Protein AF-A0A9Q4FR26-F1 (afdb_monomer_lite)

pLDDT: mean 89.48, std 9.59, range [51.5, 97.25]

Sequence (67 aa):
MTIAGVDIAALTFRDYAIGAVYAVLGTFVVTGAEMVFDFELPSLVASAAGAAIGIAAWFVFLLKRKS

Organism: NCBI:txid2952754

Secondary structure (DSSP, 8-state):
-EETTEEGGG--HHHHHHHHHHHHHHHHHHHHHHHHHT----HHHHHHHHHHHHHHHHHHHHHHTT-

Structure (mmCIF, N/CA/C/O backbone):
data_AF-A0A9Q4FR26-F1
#
_entry.id   AF-A0A9Q4FR26-F1
#
loop_
_atom_site.group_PDB
_atom_site.id
_atom_site.type_symbol
_atom_site.label_atom_id
_atom_site.label_alt_id
_atom_site.label_comp_id
_atom_site.label_asym_id
_atom_site.label_entity_id
_atom_site.label_seq_id
_atom_site.pdbx_PDB_ins_code
_atom_site.Cartn_x
_atom_site.Cartn_y
_atom_site.Cartn_z
_atom_site.occupancy
_atom_site.B_iso_or_equiv
_atom_site.auth_seq_id
_atom_site.auth_comp_id
_atom_site.auth_asym_id
_atom_site.auth_atom_id
_atom_site.pdbx_PDB_model_num
ATOM 1 N N . MET A 1 1 ? -0.417 -1.511 19.521 1.00 58.16 1 MET A N 1
ATOM 2 C CA . MET A 1 1 ? 0.907 -1.544 18.850 1.00 58.16 1 MET A CA 1
ATOM 3 C C . MET A 1 1 ? 0.877 -0.457 17.800 1.00 58.16 1 MET A C 1
ATOM 5 O O . MET A 1 1 ? 0.014 -0.508 16.928 1.00 58.16 1 MET A O 1
ATOM 9 N N . THR A 1 2 ? 1.734 0.551 17.924 1.00 68.94 2 THR A N 1
ATOM 10 C CA . THR A 1 2 ? 1.740 1.703 17.022 1.00 68.94 2 THR A CA 1
ATOM 11 C C . THR A 1 2 ? 2.792 1.528 15.931 1.00 68.94 2 THR A C 1
ATOM 13 O O . THR A 1 2 ? 3.954 1.268 16.224 1.00 68.94 2 THR A O 1
ATOM 16 N N . ILE A 1 3 ? 2.390 1.670 14.668 1.00 74.25 3 ILE A N 1
ATOM 17 C CA . ILE A 1 3 ? 3.294 1.705 13.511 1.00 74.25 3 ILE A CA 1
ATOM 18 C C . ILE A 1 3 ? 3.156 3.085 12.881 1.00 74.25 3 ILE A C 1
ATOM 20 O O . ILE A 1 3 ? 2.053 3.488 12.523 1.00 74.25 3 ILE A O 1
ATOM 24 N N . ALA A 1 4 ? 4.266 3.820 12.777 1.00 70.69 4 ALA A N 1
ATOM 25 C CA . ALA A 1 4 ? 4.307 5.156 12.176 1.00 70.69 4 ALA A CA 1
ATOM 26 C C . ALA A 1 4 ? 3.254 6.145 12.735 1.00 70.69 4 ALA A C 1
ATOM 28 O O . ALA A 1 4 ? 2.743 6.978 12.000 1.00 70.69 4 ALA A O 1
ATOM 29 N N . GLY A 1 5 ? 2.899 6.046 14.024 1.00 74.69 5 GLY A N 1
ATOM 30 C CA . GLY A 1 5 ? 1.871 6.889 14.663 1.00 74.69 5 GL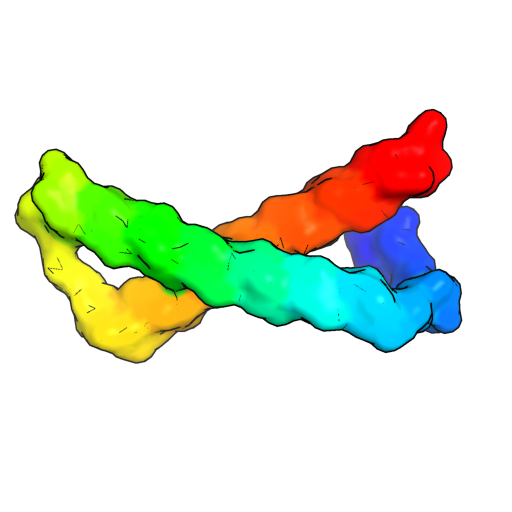Y A CA 1
ATOM 31 C C . GLY A 1 5 ? 0.426 6.382 14.517 1.00 74.69 5 GLY A C 1
ATOM 32 O O . GLY A 1 5 ? -0.485 6.916 15.149 1.00 74.69 5 GLY A O 1
ATOM 33 N N . VAL A 1 6 ? 0.201 5.312 13.752 1.00 77.56 6 VAL A N 1
ATOM 34 C CA . VAL A 1 6 ? -1.094 4.630 13.636 1.00 77.56 6 VAL A CA 1
ATOM 35 C C . VAL A 1 6 ? -1.187 3.532 14.689 1.00 77.56 6 VAL A C 1
ATOM 37 O O . VAL A 1 6 ? -0.300 2.689 14.786 1.00 77.56 6 VAL A O 1
ATOM 40 N N . ASP A 1 7 ? -2.275 3.506 15.461 1.00 83.50 7 ASP A N 1
ATOM 41 C CA . ASP A 1 7 ? -2.547 2.399 16.385 1.00 83.50 7 ASP A CA 1
ATOM 42 C C . ASP A 1 7 ? -3.294 1.285 15.656 1.00 83.50 7 ASP A C 1
ATOM 44 O O . ASP A 1 7 ? -4.479 1.420 15.353 1.00 83.50 7 ASP A O 1
ATOM 48 N N . ILE A 1 8 ? -2.578 0.200 15.367 1.00 79.38 8 ILE A N 1
ATOM 49 C CA . ILE A 1 8 ? -3.072 -0.918 14.559 1.00 79.38 8 ILE A CA 1
ATOM 50 C C . ILE A 1 8 ? -4.186 -1.687 15.282 1.00 79.38 8 ILE A C 1
ATOM 52 O O . ILE A 1 8 ? -5.094 -2.206 14.639 1.00 79.38 8 ILE A O 1
ATOM 56 N N . ALA A 1 9 ? -4.160 -1.719 16.619 1.00 78.69 9 ALA A N 1
ATOM 57 C CA . ALA A 1 9 ? -5.173 -2.408 17.421 1.00 78.69 9 ALA A CA 1
ATOM 58 C C . ALA A 1 9 ? -6.534 -1.690 17.415 1.00 78.69 9 ALA A C 1
ATOM 60 O O . ALA A 1 9 ? -7.556 -2.310 17.688 1.00 78.69 9 ALA A O 1
ATOM 61 N N . ALA A 1 10 ? -6.550 -0.397 17.082 1.00 84.12 10 ALA A N 1
ATOM 62 C CA . ALA A 1 10 ? -7.763 0.408 16.988 1.00 84.12 10 ALA A CA 1
ATOM 63 C C . ALA A 1 10 ? -8.387 0.408 15.579 1.00 84.12 10 ALA A C 1
ATOM 65 O O . ALA A 1 10 ? -9.419 1.049 15.371 1.00 84.12 10 ALA A O 1
ATOM 66 N N . LEU A 1 11 ? -7.765 -0.259 14.597 1.00 86.19 11 LEU A N 1
ATOM 67 C CA . LEU A 1 11 ? -8.273 -0.306 13.226 1.00 86.19 11 LEU A CA 1
ATOM 68 C C . LEU A 1 11 ? -9.470 -1.250 13.116 1.00 86.19 11 LEU A C 1
ATOM 70 O O . LEU A 1 11 ? -9.438 -2.394 13.566 1.00 86.19 11 LEU A O 1
ATOM 74 N N . THR A 1 12 ? -10.521 -0.772 12.458 1.00 90.62 12 THR A N 1
ATOM 75 C CA . THR A 1 12 ? -11.717 -1.564 12.167 1.00 90.62 12 THR A CA 1
ATOM 76 C C . THR A 1 12 ? -11.574 -2.309 10.842 1.00 90.62 12 THR A C 1
ATOM 78 O O . THR A 1 12 ? -10.753 -1.957 9.996 1.00 90.62 12 THR A O 1
ATOM 81 N N . PHE A 1 13 ? -12.437 -3.299 10.601 1.00 91.88 13 PHE A N 1
ATOM 82 C CA . PHE A 1 13 ? -12.506 -3.998 9.310 1.00 91.88 13 PHE A CA 1
ATOM 83 C C . PHE A 1 13 ? -12.642 -3.036 8.117 1.00 91.88 13 PHE A C 1
ATOM 85 O O . PHE A 1 13 ? -12.005 -3.223 7.082 1.00 91.88 13 PHE A O 1
ATOM 92 N N . ARG A 1 14 ? -13.424 -1.959 8.278 1.00 90.44 14 ARG A N 1
ATOM 93 C CA . ARG A 1 14 ? -13.600 -0.931 7.244 1.00 90.44 14 ARG A CA 1
ATOM 94 C C . ARG A 1 14 ? -12.280 -0.256 6.876 1.00 90.44 14 ARG A C 1
ATOM 96 O O . ARG A 1 14 ? -12.068 0.064 5.712 1.00 90.44 14 ARG A O 1
ATOM 103 N N . ASP A 1 15 ? -11.390 -0.066 7.842 1.00 91.25 15 ASP A N 1
ATOM 104 C CA . ASP A 1 15 ? -10.110 0.605 7.620 1.00 91.25 15 ASP A CA 1
ATOM 105 C C . ASP A 1 15 ? -9.159 -0.255 6.796 1.00 91.25 15 ASP A C 1
ATOM 107 O O . ASP A 1 15 ? -8.486 0.258 5.904 1.00 91.25 15 ASP A O 1
ATOM 111 N N . TYR A 1 16 ? -9.175 -1.567 7.028 1.00 91.38 16 TYR A N 1
ATOM 112 C CA . TYR A 1 16 ? -8.451 -2.528 6.202 1.00 91.38 16 TYR A CA 1
ATOM 113 C C . TYR A 1 16 ? -9.045 -2.648 4.796 1.00 91.38 16 TYR A C 1
ATOM 115 O O . TYR A 1 16 ? -8.293 -2.711 3.826 1.00 91.38 16 TYR A O 1
ATOM 123 N N . ALA A 1 17 ? -10.375 -2.612 4.659 1.00 94.50 17 ALA A N 1
ATOM 124 C CA . ALA A 1 17 ? -11.025 -2.598 3.349 1.00 94.50 17 ALA A CA 1
ATOM 125 C C . ALA A 1 17 ? -10.621 -1.359 2.529 1.00 94.50 17 ALA A C 1
ATOM 127 O O . ALA A 1 17 ? -10.329 -1.471 1.341 1.00 94.50 17 ALA A O 1
ATOM 128 N N . ILE A 1 18 ? -10.524 -0.191 3.172 1.00 93.75 18 ILE A N 1
ATOM 129 C CA . ILE A 1 18 ? -9.992 1.025 2.541 1.00 93.75 18 ILE A CA 1
ATOM 130 C C . ILE A 1 18 ? -8.527 0.817 2.128 1.00 93.75 18 ILE A C 1
ATOM 132 O O . ILE A 1 18 ? -8.160 1.169 1.010 1.00 93.75 18 ILE A O 1
ATOM 136 N N . GLY A 1 19 ? -7.703 0.197 2.976 1.00 94.19 19 GLY A N 1
ATOM 137 C CA . GLY A 1 19 ? -6.315 -0.138 2.639 1.00 94.19 19 GLY A CA 1
ATOM 138 C C . GLY A 1 19 ? -6.184 -1.027 1.400 1.00 94.19 19 GLY A C 1
ATOM 139 O O . GLY A 1 19 ? -5.351 -0.757 0.537 1.00 94.19 19 GLY A O 1
ATOM 140 N N . ALA A 1 20 ? -7.055 -2.029 1.254 1.00 95.19 20 ALA A N 1
ATOM 141 C CA . ALA A 1 20 ? -7.098 -2.876 0.063 1.00 95.19 20 ALA A CA 1
ATOM 142 C C . ALA A 1 20 ? -7.450 -2.079 -1.206 1.00 95.19 20 ALA A C 1
ATOM 144 O O . ALA A 1 20 ? -6.824 -2.273 -2.247 1.00 95.19 20 ALA A O 1
ATOM 145 N N . VAL A 1 21 ? -8.395 -1.136 -1.115 1.00 96.38 21 VAL A N 1
ATOM 146 C CA . VAL A 1 21 ? -8.729 -0.236 -2.233 1.00 96.38 21 VAL A CA 1
ATOM 147 C C . VAL A 1 21 ? -7.521 0.614 -2.626 1.00 96.38 21 VAL A C 1
ATOM 149 O O . VAL A 1 21 ? -7.202 0.707 -3.809 1.00 96.38 21 VAL A O 1
ATOM 152 N N . TYR A 1 22 ? -6.810 1.189 -1.654 1.00 96.50 22 TYR A N 1
ATOM 153 C CA . TYR A 1 22 ? -5.594 1.954 -1.929 1.00 96.50 22 TYR A CA 1
ATOM 154 C C . TYR A 1 22 ? -4.506 1.108 -2.601 1.00 96.50 22 TYR A C 1
ATOM 156 O O . TYR A 1 22 ? -3.871 1.594 -3.533 1.00 96.50 22 TYR A O 1
ATOM 164 N N . ALA A 1 23 ? -4.307 -0.144 -2.177 1.00 96.19 23 ALA A N 1
ATOM 165 C CA . ALA A 1 23 ? -3.348 -1.054 -2.805 1.00 96.19 23 ALA A CA 1
ATOM 166 C C . ALA A 1 23 ? -3.673 -1.296 -4.290 1.00 96.19 23 ALA A C 1
ATOM 168 O O . ALA A 1 23 ? -2.793 -1.170 -5.137 1.00 96.19 23 ALA A O 1
ATOM 169 N N . VAL A 1 24 ? -4.946 -1.557 -4.609 1.00 95.94 24 VAL A N 1
ATOM 170 C CA . VAL A 1 24 ? -5.415 -1.740 -5.993 1.00 95.94 24 VAL A CA 1
ATOM 171 C C . VAL A 1 24 ? -5.228 -0.463 -6.817 1.00 95.94 24 VAL A C 1
ATOM 173 O O . VAL A 1 24 ? -4.719 -0.514 -7.935 1.00 95.94 24 VAL A O 1
ATOM 176 N N . LEU A 1 25 ? -5.593 0.697 -6.262 1.00 96.31 25 LEU A N 1
ATOM 177 C CA . LEU A 1 25 ? -5.396 1.989 -6.926 1.00 96.31 25 LEU A CA 1
ATOM 178 C C . LEU A 1 25 ? -3.916 2.280 -7.189 1.00 96.31 25 LEU A C 1
ATOM 180 O O . LEU A 1 25 ? -3.578 2.788 -8.254 1.00 96.31 25 LEU A O 1
ATOM 184 N N . GLY A 1 26 ? -3.029 1.926 -6.259 1.00 96.12 26 GLY A N 1
ATOM 185 C CA . GLY A 1 26 ? -1.588 2.068 -6.442 1.00 96.12 26 GLY A CA 1
ATOM 186 C C . GLY A 1 26 ? -1.062 1.254 -7.626 1.00 96.12 26 GLY A C 1
ATOM 187 O O . GLY A 1 26 ? -0.248 1.759 -8.396 1.00 96.12 26 GLY A O 1
ATOM 188 N N . THR A 1 27 ? -1.575 0.039 -7.843 1.00 94.75 27 THR A N 1
ATOM 189 C CA . THR A 1 27 ? -1.263 -0.757 -9.043 1.00 94.75 27 THR A CA 1
ATOM 190 C C . THR A 1 27 ? -1.715 -0.062 -10.323 1.00 94.75 27 THR A C 1
ATOM 192 O O . THR A 1 27 ? -0.920 0.050 -11.251 1.00 94.75 27 THR A O 1
ATOM 195 N N . PHE A 1 28 ? -2.930 0.495 -10.358 1.00 94.75 28 PHE A N 1
ATOM 196 C CA . PHE A 1 28 ? -3.392 1.266 -11.518 1.00 94.75 28 PHE A CA 1
ATOM 197 C C . PHE A 1 28 ? -2.525 2.495 -11.806 1.00 94.75 28 PHE A C 1
ATOM 199 O O . PHE A 1 28 ? -2.303 2.820 -12.969 1.00 94.75 28 PHE A O 1
ATOM 206 N N . VAL A 1 29 ? -2.014 3.168 -10.771 1.00 95.50 29 VAL A N 1
ATOM 207 C CA . VAL A 1 29 ? -1.094 4.303 -10.940 1.00 95.50 29 VAL A CA 1
ATOM 208 C C . VAL A 1 29 ? 0.215 3.858 -11.588 1.00 95.50 29 VAL A C 1
ATOM 210 O O . VAL A 1 29 ? 0.690 4.536 -12.494 1.00 95.50 29 VAL A O 1
ATOM 213 N N . VAL A 1 30 ? 0.782 2.722 -11.168 1.00 95.25 30 VAL A N 1
ATOM 214 C CA . VAL A 1 30 ? 2.015 2.189 -11.771 1.00 95.25 30 VAL A CA 1
ATOM 215 C C . VAL A 1 30 ? 1.785 1.786 -13.223 1.00 95.25 30 VAL A C 1
ATOM 217 O O . VAL A 1 30 ? 2.556 2.203 -14.077 1.00 95.25 30 VAL A O 1
ATOM 220 N N . THR A 1 31 ? 0.692 1.086 -13.528 1.00 93.25 31 THR A N 1
ATOM 221 C CA . THR A 1 31 ? 0.346 0.744 -14.917 1.00 93.25 31 THR A CA 1
ATOM 222 C C . THR A 1 31 ? 0.110 1.992 -15.769 1.00 93.25 31 THR A C 1
ATOM 224 O O . THR A 1 31 ? 0.572 2.075 -16.901 1.00 93.25 31 THR A O 1
ATOM 227 N N . GLY A 1 32 ? -0.561 3.011 -15.226 1.00 93.50 32 GLY A N 1
ATOM 228 C CA . GLY A 1 32 ? -0.704 4.297 -15.906 1.00 93.50 32 GLY A CA 1
ATOM 229 C C . GLY A 1 32 ? 0.645 4.974 -16.165 1.00 93.50 32 GLY A C 1
ATOM 230 O O . GLY A 1 32 ? 0.838 5.561 -17.225 1.00 93.50 32 GLY A O 1
ATOM 231 N N . ALA A 1 33 ? 1.595 4.866 -15.233 1.00 94.88 33 ALA A N 1
ATOM 232 C CA . ALA A 1 33 ? 2.946 5.389 -15.409 1.00 94.88 33 ALA A CA 1
ATOM 233 C C . ALA A 1 33 ? 3.719 4.635 -16.504 1.00 94.88 33 ALA A C 1
ATOM 235 O O . ALA A 1 33 ? 4.346 5.288 -17.331 1.00 94.88 33 ALA A O 1
ATOM 236 N N . GLU A 1 34 ? 3.624 3.304 -16.562 1.00 95.19 34 GLU A N 1
ATOM 237 C CA . GLU A 1 34 ? 4.202 2.491 -17.647 1.00 95.19 34 GLU A CA 1
ATOM 238 C C . GLU A 1 34 ? 3.714 2.979 -19.020 1.00 95.19 34 GLU A C 1
ATOM 240 O O . GLU A 1 34 ? 4.517 3.217 -19.920 1.00 95.19 34 GLU A O 1
ATOM 245 N N . MET A 1 35 ? 2.409 3.252 -19.148 1.00 94.88 35 MET A N 1
ATOM 246 C CA . MET A 1 35 ? 1.809 3.760 -20.389 1.00 94.88 35 MET A CA 1
ATOM 247 C C . MET A 1 35 ? 2.237 5.193 -20.744 1.00 94.88 35 MET A C 1
ATOM 249 O O . MET A 1 35 ? 2.348 5.524 -21.921 1.00 94.88 35 MET A O 1
ATOM 253 N N . VAL A 1 36 ? 2.422 6.068 -19.750 1.00 97.25 36 VAL A N 1
ATOM 254 C CA . VAL A 1 36 ? 2.757 7.489 -19.971 1.00 97.25 36 VAL A CA 1
ATOM 255 C C . VAL A 1 36 ? 4.242 7.690 -20.262 1.00 97.25 36 VAL A C 1
ATOM 257 O O . VAL A 1 36 ? 4.597 8.563 -21.051 1.00 97.25 36 VAL A O 1
ATOM 260 N N . PHE A 1 37 ? 5.106 6.916 -19.609 1.00 95.81 37 PHE A N 1
ATOM 261 C CA . PHE A 1 37 ? 6.558 7.077 -19.682 1.00 95.81 37 PHE A CA 1
ATOM 262 C C . PHE A 1 37 ? 7.246 6.032 -20.571 1.00 95.81 37 PHE A C 1
ATOM 264 O O . PHE A 1 37 ? 8.471 6.061 -20.666 1.00 95.81 37 PHE A O 1
ATOM 271 N N . ASP A 1 38 ? 6.475 5.152 -21.217 1.00 94.56 38 ASP A N 1
ATOM 272 C CA . ASP A 1 38 ? 6.950 4.144 -22.174 1.00 94.56 38 ASP A CA 1
ATOM 273 C C . ASP A 1 38 ? 8.040 3.227 -21.589 1.00 94.56 38 ASP A C 1
ATOM 275 O O . ASP A 1 38 ? 9.099 3.000 -22.175 1.00 94.56 38 ASP A O 1
ATOM 279 N N . PHE A 1 39 ? 7.794 2.721 -20.377 1.00 93.69 39 PHE A N 1
ATOM 280 C CA . PHE A 1 39 ? 8.630 1.700 -19.745 1.00 93.69 39 PHE A CA 1
ATOM 281 C C . PHE A 1 39 ? 7.777 0.508 -19.322 1.00 93.69 39 PHE A C 1
ATOM 283 O O . PHE A 1 39 ? 6.586 0.647 -19.062 1.00 93.69 39 PHE A O 1
ATOM 290 N N . GLU A 1 40 ? 8.407 -0.658 -19.196 1.00 92.94 40 GLU A N 1
ATOM 291 C CA . GLU A 1 40 ? 7.732 -1.887 -18.789 1.00 92.94 40 GLU A CA 1
ATOM 292 C C . GLU A 1 40 ? 8.490 -2.529 -17.629 1.00 92.94 40 GLU A C 1
ATOM 294 O O . GLU A 1 40 ? 9.684 -2.839 -17.724 1.00 92.94 40 GLU A O 1
ATOM 299 N N . LEU A 1 41 ? 7.805 -2.705 -16.502 1.00 91.56 41 LEU A N 1
ATOM 300 C CA . LEU A 1 41 ? 8.310 -3.485 -15.385 1.00 91.56 41 LEU A CA 1
ATOM 301 C C . LEU A 1 41 ? 7.809 -4.927 -15.512 1.00 91.56 41 LEU A C 1
ATOM 303 O O . LEU A 1 41 ? 6.703 -5.178 -15.991 1.00 91.56 41 LEU A O 1
ATOM 307 N N . PRO A 1 42 ? 8.566 -5.913 -15.002 1.00 95.00 42 PRO A N 1
ATOM 308 C CA . PRO A 1 42 ? 8.031 -7.256 -14.836 1.00 95.00 42 PRO A CA 1
ATOM 309 C C . PRO A 1 42 ? 6.726 -7.207 -14.033 1.00 95.00 42 PRO A C 1
ATOM 311 O O . PRO A 1 42 ? 6.660 -6.534 -13.004 1.00 95.00 42 PRO A O 1
ATOM 314 N N . SER A 1 43 ? 5.708 -7.957 -14.451 1.00 89.81 43 SER A N 1
ATOM 315 C CA . SER A 1 43 ? 4.347 -7.874 -13.891 1.00 89.81 43 SER A CA 1
ATOM 316 C C . SER A 1 43 ? 4.282 -7.997 -12.362 1.00 89.81 43 SER A C 1
ATOM 318 O O . SER A 1 43 ? 3.517 -7.289 -11.700 1.00 89.81 43 SER A O 1
ATOM 320 N N . LEU A 1 44 ? 5.126 -8.854 -11.777 1.00 92.31 44 LEU A N 1
ATOM 321 C CA . LEU A 1 44 ? 5.253 -9.002 -10.326 1.00 92.31 44 LEU A CA 1
ATOM 322 C C . LEU A 1 44 ? 5.822 -7.737 -9.665 1.00 92.31 44 LEU A C 1
ATOM 324 O O . LEU A 1 44 ? 5.352 -7.332 -8.605 1.00 92.31 44 LEU A O 1
ATOM 328 N N . VAL A 1 45 ? 6.816 -7.108 -10.296 1.00 94.00 45 VAL A N 1
ATOM 329 C CA . VAL A 1 45 ? 7.462 -5.881 -9.812 1.00 94.00 45 VAL A CA 1
ATOM 330 C C . VAL A 1 45 ? 6.498 -4.704 -9.910 1.00 94.00 45 VAL A C 1
ATOM 332 O O . VAL A 1 45 ? 6.346 -3.984 -8.927 1.00 94.00 45 VAL A O 1
ATOM 335 N N . ALA A 1 46 ? 5.791 -4.552 -11.034 1.00 91.81 46 ALA A N 1
ATOM 336 C CA . ALA A 1 46 ? 4.765 -3.523 -11.210 1.00 91.81 46 ALA A CA 1
ATOM 337 C C . ALA A 1 46 ? 3.663 -3.642 -10.142 1.00 91.81 46 ALA A C 1
ATOM 339 O O . ALA A 1 46 ? 3.317 -2.672 -9.463 1.00 91.81 46 ALA A O 1
ATOM 340 N N . SER A 1 47 ? 3.174 -4.868 -9.919 1.00 91.12 47 SER A N 1
ATOM 341 C CA . SER A 1 47 ? 2.147 -5.159 -8.914 1.00 91.12 47 SER A CA 1
ATOM 342 C C . SER A 1 47 ? 2.631 -4.874 -7.491 1.00 91.12 47 SER A C 1
ATOM 344 O O . SER A 1 47 ? 1.916 -4.241 -6.715 1.00 91.12 47 SER A O 1
ATOM 346 N N . ALA A 1 48 ? 3.849 -5.303 -7.147 1.00 93.88 48 ALA A N 1
ATOM 347 C CA . ALA A 1 48 ? 4.433 -5.082 -5.827 1.00 93.88 48 ALA A CA 1
ATOM 348 C C . ALA A 1 48 ? 4.712 -3.596 -5.559 1.00 93.88 48 ALA A C 1
ATOM 350 O O . ALA A 1 48 ? 4.404 -3.102 -4.473 1.00 93.88 48 ALA A O 1
ATOM 351 N N . ALA A 1 49 ? 5.24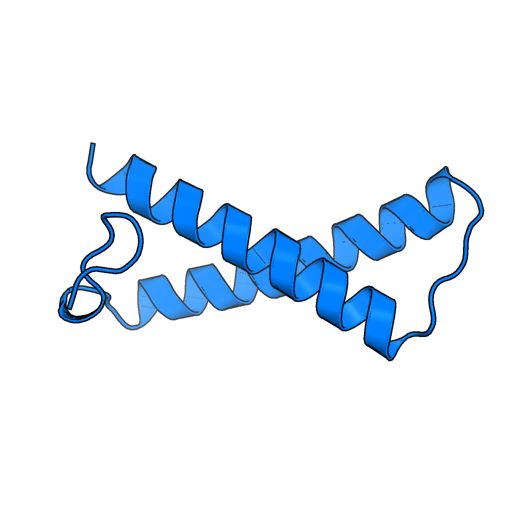6 -2.872 -6.547 1.00 94.81 49 ALA A N 1
ATOM 352 C CA . ALA A 1 49 ? 5.483 -1.436 -6.455 1.00 94.81 49 ALA A CA 1
ATOM 353 C C . ALA A 1 49 ? 4.165 -0.676 -6.267 1.00 94.81 49 ALA A C 1
ATOM 355 O O . ALA A 1 49 ? 4.048 0.152 -5.364 1.00 94.81 49 ALA A O 1
ATOM 356 N N . GLY A 1 50 ? 3.147 -1.018 -7.059 1.00 95.56 50 GLY A N 1
ATOM 357 C CA . GLY A 1 50 ? 1.820 -0.425 -6.955 1.00 95.56 50 GLY A CA 1
ATOM 358 C C . GLY A 1 50 ? 1.170 -0.671 -5.599 1.00 95.56 50 GLY A C 1
ATOM 359 O O . GLY A 1 50 ? 0.714 0.272 -4.952 1.00 95.56 50 GLY A O 1
ATOM 360 N N . ALA A 1 51 ? 1.211 -1.913 -5.115 1.00 95.00 51 ALA A N 1
ATOM 361 C CA . ALA A 1 51 ? 0.710 -2.250 -3.790 1.00 95.00 51 ALA A CA 1
ATOM 362 C C . ALA A 1 51 ? 1.455 -1.470 -2.694 1.00 95.00 51 ALA A C 1
ATOM 364 O O . ALA A 1 51 ? 0.813 -0.903 -1.814 1.00 95.00 51 ALA A O 1
ATOM 365 N N . ALA A 1 52 ? 2.786 -1.372 -2.759 1.00 95.50 52 ALA A N 1
ATOM 366 C CA . ALA A 1 52 ? 3.578 -0.622 -1.783 1.00 95.50 52 ALA A CA 1
ATOM 367 C C . ALA A 1 52 ? 3.221 0.875 -1.763 1.00 95.50 52 ALA A C 1
ATOM 369 O O . ALA A 1 52 ? 3.027 1.444 -0.687 1.00 95.50 52 ALA A O 1
ATOM 370 N N . ILE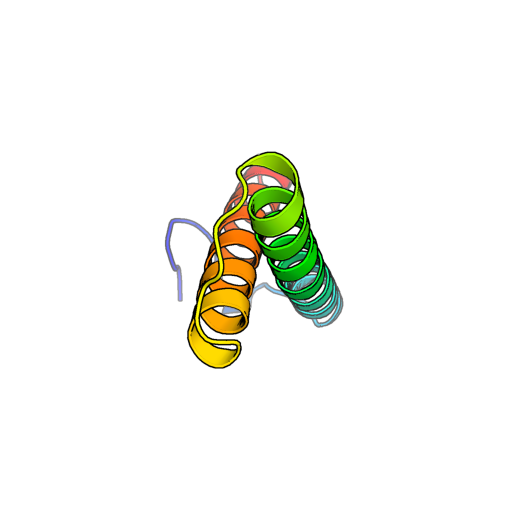 A 1 53 ? 3.069 1.498 -2.937 1.00 95.56 53 ILE A N 1
ATOM 371 C CA . ILE A 1 53 ? 2.632 2.897 -3.074 1.00 95.56 53 ILE A CA 1
ATOM 372 C C . ILE A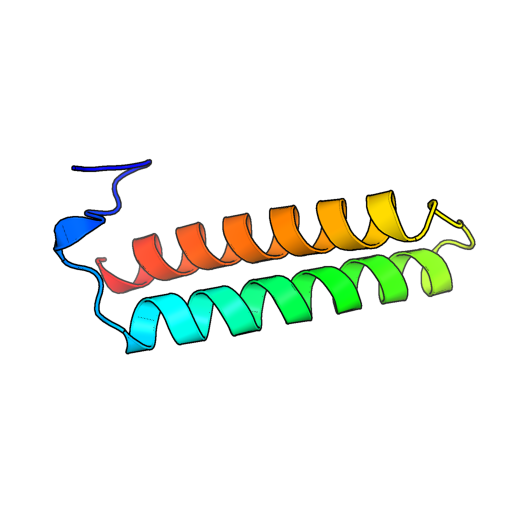 1 53 ? 1.234 3.082 -2.476 1.00 95.56 53 ILE A C 1
ATOM 374 O O . ILE A 1 53 ? 1.004 4.006 -1.694 1.00 95.56 53 ILE A O 1
ATOM 378 N N . GLY A 1 54 ? 0.306 2.181 -2.802 1.00 96.38 54 GLY A N 1
ATOM 379 C CA . GLY A 1 54 ? -1.053 2.201 -2.275 1.00 96.38 54 GLY A CA 1
ATOM 380 C C . GLY A 1 54 ? -1.090 2.077 -0.752 1.00 96.38 54 GLY A C 1
ATOM 381 O O . GLY A 1 54 ? -1.720 2.887 -0.074 1.00 96.38 54 GLY A O 1
ATOM 382 N N . ILE A 1 55 ? -0.351 1.123 -0.186 1.00 94.56 55 ILE A N 1
ATOM 383 C CA . ILE A 1 55 ? -0.251 0.955 1.267 1.00 94.56 55 ILE A CA 1
ATOM 384 C C . ILE A 1 55 ? 0.353 2.202 1.923 1.00 94.56 55 ILE A C 1
ATOM 386 O O . ILE A 1 55 ? -0.184 2.673 2.924 1.00 94.56 55 ILE A O 1
ATOM 390 N N . ALA A 1 56 ? 1.398 2.802 1.348 1.00 94.31 56 ALA A N 1
ATOM 391 C CA . ALA A 1 56 ? 1.956 4.052 1.862 1.00 94.31 56 ALA A CA 1
ATOM 392 C C . ALA A 1 56 ? 0.913 5.189 1.877 1.00 94.31 56 ALA A C 1
ATOM 394 O O . ALA A 1 56 ? 0.772 5.891 2.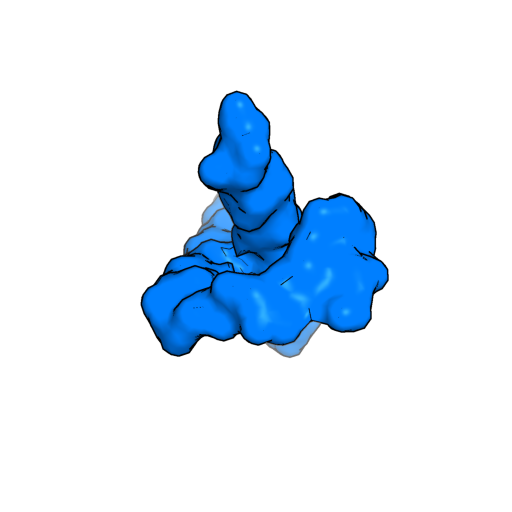881 1.00 94.31 56 ALA A O 1
ATOM 395 N N . ALA A 1 57 ? 0.122 5.330 0.809 1.00 94.94 57 ALA A N 1
ATOM 396 C CA . ALA A 1 57 ? -0.965 6.307 0.741 1.00 94.94 57 ALA A CA 1
ATOM 397 C C . ALA A 1 57 ? -2.064 6.040 1.786 1.00 94.94 57 ALA A C 1
ATOM 399 O O . ALA A 1 57 ? -2.572 6.979 2.405 1.00 94.94 57 ALA A O 1
ATOM 400 N N . TRP A 1 58 ? -2.390 4.771 2.043 1.00 94.94 58 TRP A N 1
ATOM 401 C CA . TRP A 1 58 ? -3.329 4.384 3.095 1.00 94.94 58 TRP A CA 1
ATOM 402 C C . TRP A 1 58 ? -2.833 4.774 4.492 1.00 94.94 58 TRP A C 1
ATOM 404 O O . TRP A 1 58 ? -3.603 5.327 5.277 1.00 94.94 58 TRP A O 1
ATOM 414 N N . PHE A 1 59 ? -1.548 4.577 4.800 1.00 91.31 59 PHE A N 1
ATOM 415 C CA . PHE A 1 59 ? -0.974 5.034 6.071 1.00 91.31 59 PHE A CA 1
ATOM 416 C C . PHE A 1 59 ? -1.090 6.555 6.237 1.00 91.31 59 PHE A C 1
ATOM 418 O O . PHE A 1 59 ? -1.483 7.028 7.303 1.00 91.31 59 PHE A O 1
ATOM 425 N N . VAL A 1 60 ? -0.835 7.329 5.177 1.00 92.06 60 VAL A N 1
ATOM 426 C CA . VAL A 1 60 ? -1.031 8.790 5.195 1.00 92.06 60 VAL A CA 1
ATOM 427 C C . VAL A 1 60 ? -2.500 9.153 5.437 1.00 92.06 60 VAL A C 1
ATOM 429 O O . VAL A 1 60 ? -2.791 10.054 6.224 1.00 92.06 60 VAL A O 1
ATOM 432 N N . PHE A 1 61 ? -3.437 8.442 4.806 1.00 91.31 61 PHE A N 1
ATOM 433 C CA . PHE A 1 61 ? -4.871 8.615 5.046 1.00 91.31 61 PHE A CA 1
ATOM 434 C C . PHE A 1 61 ? -5.249 8.344 6.513 1.00 91.31 61 PHE A C 1
ATOM 436 O O . PHE A 1 61 ? -5.951 9.147 7.132 1.00 91.31 61 PHE A O 1
ATOM 443 N N . LEU A 1 62 ? -4.745 7.253 7.098 1.00 90.62 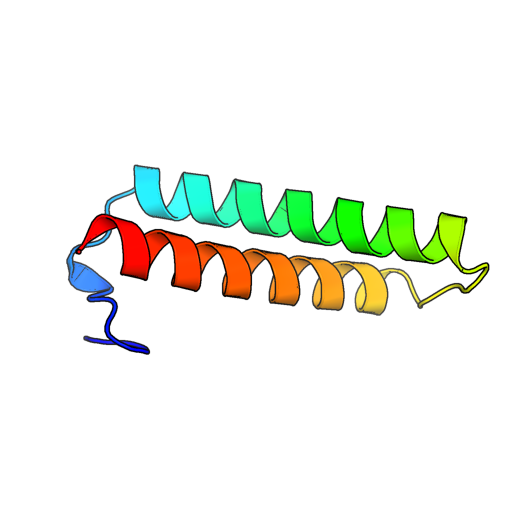62 LEU A N 1
ATOM 444 C CA . LEU A 1 62 ? -4.993 6.902 8.499 1.00 90.62 62 LEU A CA 1
ATOM 445 C C . LEU A 1 62 ? -4.413 7.924 9.480 1.00 90.62 62 LEU A C 1
ATOM 447 O O . LEU A 1 62 ? -5.018 8.176 10.520 1.00 90.62 62 LEU A O 1
ATOM 451 N N . LEU A 1 63 ? -3.269 8.528 9.162 1.00 87.50 63 LEU A N 1
ATOM 452 C CA . LEU A 1 63 ? -2.705 9.604 9.975 1.00 87.50 63 LEU A CA 1
ATOM 453 C C . LEU A 1 63 ? -3.573 10.862 9.917 1.00 87.50 63 LEU A C 1
ATOM 455 O O . LEU A 1 63 ? -3.864 11.451 10.956 1.00 87.50 63 LEU A O 1
ATOM 459 N N . LYS A 1 64 ? -4.057 11.233 8.726 1.00 85.38 64 LYS A N 1
ATOM 460 C CA . LYS A 1 64 ? -4.924 12.405 8.551 1.00 85.38 64 LYS A CA 1
ATOM 461 C C . LYS A 1 64 ? -6.280 12.270 9.234 1.00 85.38 64 LYS A C 1
ATOM 463 O O . LYS A 1 64 ? -6.786 13.272 9.710 1.00 85.38 64 LYS A O 1
ATOM 468 N N . ARG A 1 65 ? -6.870 11.070 9.321 1.00 78.50 65 ARG A N 1
ATOM 469 C CA . ARG A 1 65 ? -8.177 10.907 9.995 1.00 78.50 65 ARG A CA 1
ATOM 470 C C . ARG A 1 65 ? -8.123 11.093 11.515 1.00 78.50 65 ARG A C 1
ATOM 472 O O . ARG A 1 65 ? -9.178 11.201 12.131 1.00 78.50 65 ARG A O 1
ATOM 479 N N . LYS A 1 66 ? -6.938 10.946 12.123 1.00 62.66 66 LYS A N 1
ATOM 480 C CA . LYS A 1 66 ? -6.742 11.068 13.576 1.00 62.66 66 LYS A CA 1
ATOM 481 C C . LYS A 1 66 ? -6.413 12.502 14.010 1.00 62.66 66 LYS A C 1
ATOM 483 O O . LYS A 1 66 ? -6.427 12.753 15.213 1.00 62.66 66 LYS A O 1
ATOM 488 N N . SER A 1 67 ? -6.089 13.386 13.062 1.00 51.50 67 SER A N 1
ATOM 489 C CA . SER A 1 67 ? -5.940 14.831 13.276 1.00 51.50 67 SER A CA 1
ATOM 490 C C . SER A 1 67 ? -7.278 15.542 13.141 1.00 51.50 67 SER A C 1
ATOM 492 O O . SER A 1 67 ? -7.340 16.669 13.676 1.00 51.50 67 SER A O 1
#

Foldseek 3Di:
DDDPNFDPVPDDPVLVVQLVVLLVVLLVVLVVCCVVVVHDDDPVCSSVRSNVRSNVVSVVVRVVVVD

Radius of gyration: 13.8 Å; chains: 1; bounding box: 22×24×41 Å